Protein AF-A0A849EQ61-F1 (afdb_monomer_lite)

Structure (mmCIF, N/CA/C/O backbone):
data_AF-A0A849EQ61-F1
#
_entry.id   AF-A0A849EQ61-F1
#
loop_
_atom_site.group_PDB
_atom_site.id
_atom_site.type_symbol
_atom_site.label_atom_id
_atom_site.label_alt_id
_atom_site.label_comp_id
_atom_site.label_asym_id
_atom_site.label_entity_id
_atom_site.label_seq_id
_atom_site.pdbx_PDB_ins_code
_atom_site.Cartn_x
_atom_site.Cartn_y
_atom_site.Cartn_z
_atom_site.occupancy
_atom_site.B_iso_or_equiv
_atom_site.auth_seq_id
_atom_site.auth_comp_id
_atom_site.auth_asym_id
_atom_site.auth_atom_id
_atom_site.pdbx_PDB_model_num
ATOM 1 N N . VAL A 1 1 ? 27.543 2.082 -27.729 1.00 96.38 1 VAL A N 1
ATOM 2 C CA . VAL A 1 1 ? 26.918 3.422 -27.877 1.00 96.38 1 VAL A CA 1
ATOM 3 C C . VAL A 1 1 ? 27.023 3.855 -29.332 1.00 96.38 1 VAL A C 1
ATOM 5 O O . VAL A 1 1 ? 27.847 3.282 -30.032 1.00 96.38 1 VAL A O 1
ATOM 8 N N . ILE A 1 2 ? 26.211 4.814 -29.781 1.00 97.25 2 ILE A N 1
ATOM 9 C CA . ILE A 1 2 ? 26.350 5.475 -31.088 1.00 97.25 2 ILE A CA 1
ATOM 10 C C . ILE A 1 2 ? 27.112 6.784 -30.863 1.00 97.25 2 ILE A C 1
ATOM 12 O O . ILE A 1 2 ? 26.706 7.584 -30.017 1.00 97.25 2 ILE A O 1
ATOM 16 N N . VAL A 1 3 ? 28.214 6.973 -31.590 1.00 97.44 3 VAL A N 1
ATOM 17 C CA . VAL A 1 3 ? 29.036 8.190 -31.560 1.00 97.44 3 VAL A CA 1
ATOM 18 C C . VAL A 1 3 ? 28.803 8.960 -32.854 1.00 97.44 3 VAL A C 1
ATOM 20 O O . VAL A 1 3 ? 28.867 8.380 -33.935 1.00 97.44 3 VAL A O 1
ATOM 23 N N . ASN A 1 4 ? 28.520 10.250 -32.726 1.00 97.81 4 ASN A N 1
ATOM 24 C CA . ASN A 1 4 ? 28.497 11.215 -33.815 1.00 97.81 4 ASN A CA 1
ATOM 25 C C . ASN A 1 4 ? 29.634 12.231 -33.615 1.00 97.81 4 ASN A C 1
ATOM 27 O O . ASN A 1 4 ? 30.259 12.258 -32.556 1.00 97.81 4 ASN A O 1
ATOM 31 N N . PHE A 1 5 ? 29.887 13.073 -34.608 1.00 98.31 5 PHE A N 1
ATOM 32 C CA . PHE A 1 5 ? 30.990 14.029 -34.607 1.00 98.31 5 PHE A CA 1
ATOM 33 C C . PHE A 1 5 ? 30.461 15.431 -34.902 1.00 98.31 5 PHE A C 1
ATOM 35 O O . PHE A 1 5 ? 29.726 15.627 -35.874 1.00 98.31 5 PHE A O 1
ATOM 42 N N . LEU A 1 6 ? 30.780 16.399 -34.037 1.00 97.38 6 LEU A N 1
ATOM 43 C CA . LEU A 1 6 ? 30.314 17.779 -34.198 1.00 97.38 6 LEU A CA 1
ATOM 44 C C . LEU A 1 6 ? 30.894 18.367 -35.484 1.00 97.38 6 LEU A C 1
ATOM 46 O O . L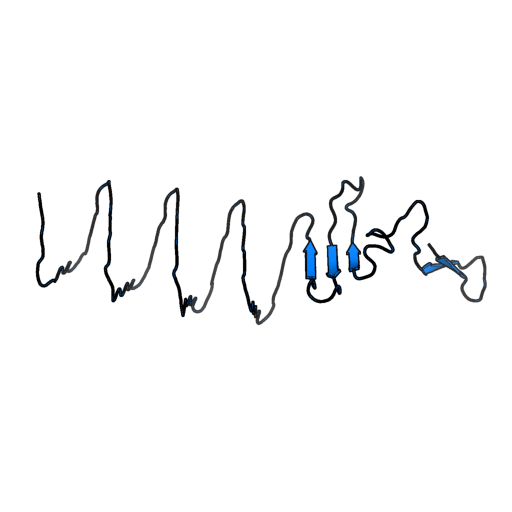EU A 1 6 ? 32.102 18.326 -35.682 1.00 97.38 6 LEU A O 1
ATOM 50 N N . ASP A 1 7 ? 30.035 18.888 -36.360 1.00 96.62 7 ASP A N 1
ATOM 51 C CA . ASP A 1 7 ? 30.418 19.410 -37.682 1.00 96.62 7 ASP A CA 1
ATOM 52 C C . ASP A 1 7 ? 31.162 18.388 -38.573 1.00 96.62 7 ASP A C 1
ATOM 54 O O . ASP A 1 7 ? 31.826 18.757 -39.538 1.00 96.62 7 ASP A O 1
ATOM 58 N N . GLY A 1 8 ? 31.056 17.090 -38.259 1.00 96.25 8 GLY A N 1
ATOM 59 C CA . GLY A 1 8 ? 31.814 16.028 -38.923 1.00 96.25 8 GLY A CA 1
ATOM 60 C C . GLY A 1 8 ? 33.287 15.936 -38.505 1.00 96.25 8 GLY A C 1
ATOM 61 O O . GLY A 1 8 ? 34.025 15.162 -39.109 1.00 96.25 8 GLY A O 1
ATOM 62 N N . ASP A 1 9 ? 33.713 16.689 -37.487 1.00 97.62 9 ASP A N 1
ATOM 63 C CA . ASP A 1 9 ? 35.090 16.705 -36.996 1.00 97.62 9 ASP A CA 1
ATOM 64 C C . ASP A 1 9 ? 35.392 15.455 -36.138 1.00 97.62 9 ASP A C 1
ATOM 66 O O . ASP A 1 9 ? 34.849 15.332 -35.030 1.00 97.62 9 ASP A O 1
ATOM 70 N N . PRO A 1 10 ? 36.250 14.521 -36.607 1.00 97.25 10 PRO A N 1
ATOM 71 C CA . PRO A 1 10 ? 36.569 13.285 -35.892 1.00 97.25 10 PRO A CA 1
ATOM 72 C C . PRO A 1 10 ? 37.216 13.522 -34.519 1.00 97.25 10 PRO A C 1
ATOM 74 O O . PRO A 1 10 ? 37.132 12.649 -33.652 1.00 97.25 10 PRO A O 1
ATOM 77 N N . ASP A 1 11 ? 37.794 14.703 -34.287 1.00 97.88 11 ASP A N 1
ATOM 78 C CA . ASP A 1 11 ? 38.401 15.078 -33.009 1.00 97.88 11 ASP A CA 1
ATOM 79 C C . ASP A 1 11 ? 37.372 15.633 -32.005 1.00 97.88 11 ASP A C 1
ATOM 81 O O . ASP A 1 11 ? 37.697 15.909 -30.847 1.00 97.88 11 ASP A O 1
ATOM 85 N N . ARG A 1 12 ? 36.099 15.761 -32.410 1.00 97.88 12 ARG A N 1
ATOM 86 C CA . ARG A 1 12 ? 34.993 16.275 -31.582 1.00 97.88 12 ARG A CA 1
ATOM 87 C C . ARG A 1 12 ? 33.845 15.258 -31.455 1.00 97.88 12 ARG A C 1
ATOM 89 O O . ARG A 1 12 ? 32.729 15.525 -31.918 1.00 97.88 12 ARG A O 1
ATOM 96 N N . PRO A 1 13 ? 34.073 14.090 -30.820 1.00 98.00 13 PRO A N 1
ATOM 97 C CA . PRO A 1 13 ? 33.048 13.061 -30.666 1.00 98.00 13 PRO A CA 1
ATOM 98 C C . PRO A 1 13 ? 31.958 13.449 -29.652 1.00 98.00 13 PRO A C 1
ATOM 100 O O . PRO A 1 13 ? 32.225 14.062 -28.619 1.00 98.00 13 PRO A O 1
ATOM 103 N N . ILE A 1 14 ? 30.725 13.001 -29.903 1.00 97.88 14 ILE A N 1
ATOM 104 C CA . ILE A 1 14 ? 29.572 13.099 -28.998 1.00 97.88 14 ILE A CA 1
ATOM 105 C C . ILE A 1 14 ? 28.741 11.809 -29.037 1.00 97.88 14 ILE A C 1
ATOM 107 O O . ILE A 1 14 ? 28.457 11.261 -30.099 1.00 97.88 14 ILE A O 1
ATOM 111 N N . VAL A 1 15 ? 28.320 11.305 -27.875 1.00 98.06 15 VAL A N 1
ATOM 112 C CA . VAL A 1 15 ? 27.422 10.140 -27.801 1.00 98.06 15 VAL A CA 1
ATOM 113 C C . VAL A 1 15 ? 25.978 10.590 -28.010 1.00 98.06 15 VAL A C 1
ATOM 115 O O . VAL A 1 15 ? 25.468 11.394 -27.236 1.00 98.06 15 VAL A O 1
ATOM 118 N N . THR A 1 16 ? 25.305 10.033 -29.016 1.00 97.75 16 THR A N 1
ATOM 119 C CA . THR A 1 16 ? 23.928 10.412 -29.393 1.00 97.75 16 THR A CA 1
ATOM 120 C C . THR A 1 16 ? 22.914 9.284 -29.237 1.00 97.75 16 THR A C 1
ATOM 122 O 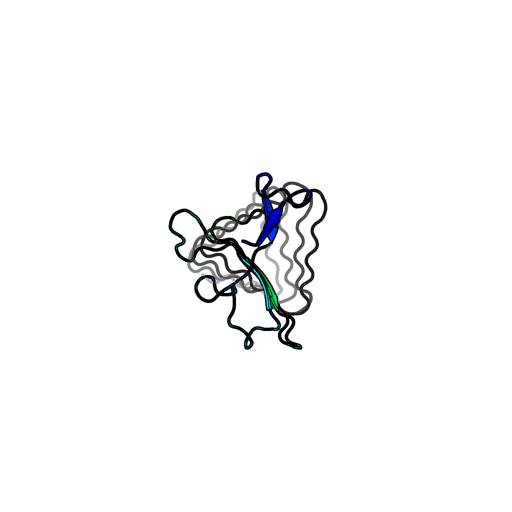O . THR A 1 16 ? 21.716 9.516 -29.363 1.00 97.75 16 THR A O 1
ATOM 125 N N . GLY A 1 17 ? 23.360 8.058 -28.943 1.00 97.19 17 GLY A N 1
ATOM 126 C CA . GLY A 1 17 ? 22.445 6.929 -28.823 1.00 97.19 17 GLY A CA 1
ATOM 127 C C . GLY A 1 17 ? 23.010 5.702 -28.119 1.00 97.19 17 GLY A C 1
ATOM 128 O O . GLY A 1 17 ? 24.218 5.543 -27.904 1.00 97.19 17 GLY A O 1
ATOM 129 N N . ARG A 1 18 ? 22.098 4.795 -27.772 1.00 96.88 18 ARG A N 1
ATOM 130 C CA . ARG A 1 18 ? 22.386 3.462 -27.236 1.00 96.88 18 ARG A CA 1
ATOM 131 C C . ARG A 1 18 ? 21.642 2.431 -28.073 1.00 96.88 18 ARG A C 1
ATOM 133 O O . ARG A 1 18 ? 20.550 2.705 -28.554 1.00 96.88 18 ARG A O 1
ATOM 140 N N . VAL A 1 19 ? 22.253 1.265 -28.237 1.00 96.25 19 VAL A N 1
ATOM 141 C CA . VAL A 1 19 ? 21.679 0.139 -28.976 1.00 96.25 19 VAL A CA 1
ATOM 142 C C . VAL A 1 19 ? 21.931 -1.146 -28.205 1.00 96.25 19 VAL A C 1
ATOM 144 O O . VAL A 1 19 ? 23.004 -1.321 -27.615 1.00 96.25 19 VAL A O 1
ATOM 147 N N . TYR A 1 20 ? 20.940 -2.028 -28.224 1.00 96.81 20 TYR A N 1
ATOM 148 C CA . TYR A 1 20 ? 21.116 -3.426 -27.853 1.00 96.81 20 TYR A CA 1
ATOM 149 C C . TYR A 1 20 ? 21.838 -4.172 -28.984 1.00 96.81 20 TYR A C 1
ATOM 151 O O . TYR A 1 20 ? 21.788 -3.762 -30.144 1.00 96.81 20 TYR A O 1
ATOM 159 N N . HIS A 1 21 ? 22.561 -5.233 -28.639 1.00 94.62 21 HIS A N 1
ATOM 160 C CA . HIS A 1 21 ? 23.276 -6.107 -29.575 1.00 94.62 21 HIS A CA 1
ATOM 161 C C . HIS A 1 21 ? 23.469 -7.497 -28.943 1.00 94.62 21 HIS A C 1
ATOM 163 O O . HIS A 1 21 ? 23.023 -7.727 -27.826 1.00 94.62 21 HIS A O 1
ATOM 169 N N . GLY A 1 22 ? 24.152 -8.427 -29.618 1.00 92.44 22 GLY A N 1
ATOM 170 C CA . GLY A 1 22 ? 24.235 -9.834 -29.187 1.00 92.44 22 GLY A CA 1
ATOM 171 C C . GLY A 1 22 ? 24.73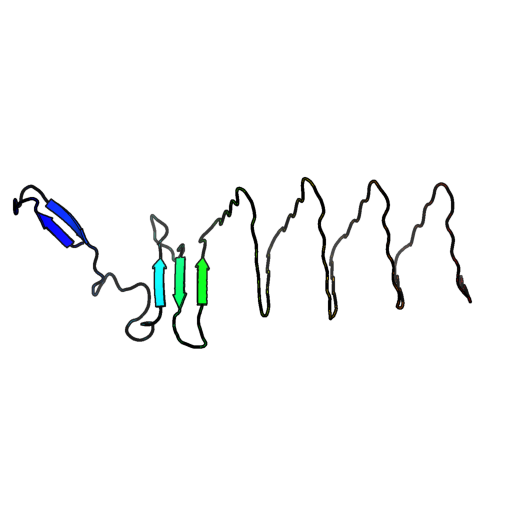4 -10.093 -27.755 1.00 92.44 22 GLY A C 1
ATOM 172 O O . GLY A 1 22 ? 24.339 -11.089 -27.163 1.00 92.44 22 GLY A O 1
ATOM 173 N N . SER A 1 23 ? 25.561 -9.212 -27.178 1.00 94.19 23 SER A N 1
ATOM 174 C CA . SER A 1 23 ? 26.022 -9.331 -25.782 1.00 94.19 23 SER A CA 1
ATOM 175 C C . SER A 1 23 ? 25.252 -8.437 -24.805 1.00 94.19 23 SER A C 1
ATOM 177 O O . SER A 1 23 ? 25.116 -8.792 -23.639 1.00 94.19 23 SER A O 1
ATOM 179 N N . ASN A 1 24 ? 24.717 -7.303 -25.271 1.00 92.50 24 ASN A N 1
ATOM 180 C CA . ASN A 1 24 ? 23.820 -6.446 -24.493 1.00 92.50 24 ASN A CA 1
ATOM 181 C C . ASN A 1 24 ? 22.404 -6.622 -25.030 1.00 92.50 24 ASN A C 1
ATOM 183 O O . ASN A 1 24 ? 21.971 -5.858 -25.896 1.00 92.50 24 ASN A O 1
ATOM 187 N N . LEU A 1 25 ? 21.723 -7.651 -24.542 1.00 94.44 25 LEU A N 1
ATOM 188 C CA . LEU A 1 25 ? 20.368 -7.997 -24.953 1.00 94.44 25 LEU A CA 1
ATOM 189 C C . LEU A 1 25 ? 19.346 -6.949 -24.479 1.00 94.44 25 LEU A C 1
ATOM 191 O O . LEU A 1 25 ? 19.601 -6.250 -23.490 1.00 94.44 25 LEU A O 1
ATOM 195 N N . PRO A 1 26 ? 18.196 -6.824 -25.167 1.00 95.88 26 PRO A N 1
ATOM 196 C CA . PRO A 1 26 ? 17.069 -6.058 -24.645 1.00 95.88 26 PRO A CA 1
ATOM 197 C C . PRO A 1 26 ? 16.616 -6.594 -23.270 1.00 95.88 26 PRO A C 1
ATOM 199 O O . PRO A 1 26 ? 16.894 -7.745 -22.939 1.00 95.88 26 PRO A O 1
ATOM 202 N N . PRO A 1 27 ? 15.904 -5.794 -22.451 1.00 94.56 27 PRO A N 1
ATOM 203 C CA . PRO A 1 27 ? 15.521 -6.188 -21.090 1.00 94.56 27 PRO A CA 1
ATOM 204 C C . PRO A 1 27 ? 14.519 -7.349 -21.022 1.00 94.56 27 PRO A C 1
ATOM 206 O O . PRO A 1 27 ? 14.367 -7.947 -19.958 1.00 94.56 27 PRO A O 1
ATOM 209 N N . TYR A 1 28 ? 13.831 -7.617 -22.133 1.00 96.19 28 TYR A N 1
ATOM 210 C CA . TYR A 1 28 ? 12.857 -8.686 -22.318 1.00 96.19 28 TYR A CA 1
ATOM 211 C C . TYR A 1 28 ? 13.090 -9.375 -23.662 1.00 96.19 28 TYR A C 1
ATOM 213 O O . TYR A 1 28 ? 13.564 -8.745 -24.613 1.00 96.19 28 TYR A O 1
ATOM 221 N N . ASP A 1 29 ? 12.734 -10.655 -23.739 1.00 96.44 29 ASP A N 1
ATOM 222 C CA . ASP A 1 29 ? 12.954 -11.479 -24.923 1.00 96.44 29 ASP A CA 1
ATOM 223 C C . ASP A 1 29 ? 12.060 -11.045 -26.089 1.00 96.44 29 ASP A C 1
ATOM 225 O O . ASP A 1 29 ? 10.832 -11.032 -26.005 1.00 96.44 29 ASP A O 1
ATOM 229 N N . LEU A 1 30 ? 12.679 -10.724 -27.225 1.00 96.62 30 LEU A N 1
ATOM 230 C CA . LEU A 1 30 ? 11.979 -10.319 -28.442 1.00 96.62 30 LEU A CA 1
ATOM 231 C C . LEU A 1 30 ? 12.038 -11.419 -29.512 1.00 96.62 30 LEU A C 1
ATOM 233 O O . LEU A 1 30 ? 13.065 -12.086 -29.643 1.00 96.62 30 LEU A O 1
ATOM 237 N N . PRO A 1 31 ? 10.963 -11.602 -30.309 1.00 96.56 31 PRO A N 1
ATOM 238 C CA . PRO A 1 31 ? 9.739 -10.787 -30.368 1.00 96.56 31 PRO A CA 1
ATOM 239 C C . PRO A 1 31 ? 8.623 -11.214 -29.391 1.00 96.56 31 PRO A C 1
ATOM 241 O O . PRO A 1 31 ? 7.508 -10.710 -29.517 1.00 96.56 31 PRO A O 1
ATOM 244 N N . GLY A 1 32 ? 8.886 -12.150 -28.470 1.00 97.25 32 GLY A N 1
ATOM 245 C CA . GLY A 1 32 ? 7.876 -12.697 -27.553 1.00 97.25 32 GLY A CA 1
ATOM 246 C C . GLY A 1 32 ? 7.199 -11.629 -26.693 1.00 97.25 32 GLY A C 1
ATOM 247 O O . GLY A 1 32 ? 5.977 -11.581 -26.630 1.00 97.25 32 GLY A O 1
ATOM 248 N N . GLU A 1 33 ? 7.991 -10.712 -26.142 1.00 97.88 33 GLU A N 1
ATOM 249 C CA . GLU A 1 33 ? 7.559 -9.661 -25.214 1.00 97.88 33 GLU A CA 1
ATOM 250 C C . GLU A 1 33 ? 7.440 -8.285 -25.881 1.00 97.88 33 GLU A C 1
ATOM 252 O O . GLU A 1 33 ? 7.726 -7.242 -25.296 1.00 97.88 33 GLU A O 1
ATOM 257 N N . LYS A 1 34 ? 7.042 -8.270 -27.156 1.00 97.94 34 LYS A N 1
ATOM 258 C CA . LYS A 1 34 ? 6.974 -7.051 -27.982 1.00 97.94 34 LYS A CA 1
ATOM 259 C C . LYS A 1 34 ? 5.967 -5.998 -27.499 1.00 97.94 34 LYS A C 1
ATOM 261 O O . LYS A 1 34 ? 6.017 -4.875 -27.988 1.00 97.94 34 LYS A O 1
ATOM 266 N N . THR A 1 35 ? 5.036 -6.365 -26.621 1.00 98.44 35 THR A N 1
ATOM 267 C CA . THR A 1 35 ? 4.030 -5.466 -26.032 1.00 98.44 35 THR A CA 1
ATOM 268 C C . THR A 1 35 ? 4.498 -4.838 -24.718 1.00 98.44 35 THR A C 1
ATOM 270 O O . THR A 1 35 ? 3.804 -3.982 -24.180 1.00 98.44 35 THR A O 1
ATOM 273 N N . LYS A 1 36 ? 5.689 -5.204 -24.219 1.00 98.50 36 LYS A N 1
ATOM 274 C CA . LYS A 1 36 ? 6.285 -4.603 -23.024 1.00 98.50 36 LYS A CA 1
ATOM 275 C C . LYS A 1 36 ? 7.143 -3.391 -23.375 1.00 98.50 36 LYS A C 1
ATOM 277 O O . LYS A 1 36 ? 8.076 -3.478 -24.175 1.00 98.50 36 LYS A O 1
ATOM 282 N N . SER A 1 37 ? 6.908 -2.291 -22.670 1.00 98.31 37 SER A N 1
ATOM 283 C CA . SER A 1 37 ? 7.763 -1.100 -22.663 1.00 98.31 37 SER A CA 1
ATOM 284 C C . SER A 1 37 ? 8.358 -0.908 -21.268 1.00 98.31 37 SER A C 1
ATOM 286 O O . SER A 1 37 ? 7.631 -0.974 -20.282 1.00 98.31 37 SER A O 1
ATOM 288 N N . THR A 1 38 ? 9.672 -0.687 -21.137 1.00 97.94 38 THR A N 1
ATOM 289 C CA . THR A 1 38 ? 10.319 -0.608 -19.812 1.00 97.94 38 THR A CA 1
ATOM 290 C C . THR A 1 38 ? 11.471 0.391 -19.740 1.00 97.94 38 THR A C 1
ATOM 292 O O . THR A 1 38 ? 12.218 0.585 -20.702 1.00 97.94 38 THR A O 1
ATOM 295 N N . ILE A 1 39 ? 11.656 0.967 -18.552 1.00 97.69 39 ILE A N 1
ATOM 296 C CA . ILE A 1 39 ? 12.916 1.552 -18.096 1.00 97.69 39 ILE A CA 1
ATOM 297 C C . ILE A 1 39 ? 13.396 0.703 -16.920 1.00 97.69 39 ILE A C 1
ATOM 299 O O . ILE A 1 39 ? 12.819 0.742 -15.833 1.00 97.69 39 ILE A O 1
ATOM 303 N N . LYS A 1 40 ? 14.477 -0.050 -17.138 1.00 95.94 40 LYS A N 1
ATOM 304 C CA . LYS A 1 40 ? 15.040 -0.988 -16.162 1.00 95.94 40 LYS A CA 1
ATOM 305 C C . LYS A 1 40 ? 16.493 -0.650 -15.851 1.00 95.94 40 LYS A C 1
ATOM 307 O O . LYS A 1 40 ? 17.313 -0.527 -16.762 1.00 95.94 40 LYS A O 1
ATOM 312 N N . SER A 1 41 ? 16.811 -0.491 -14.569 1.00 94.81 41 SER A N 1
ATOM 313 C CA . SER A 1 41 ? 18.179 -0.260 -14.098 1.00 94.81 41 SER A CA 1
ATOM 314 C C . SER A 1 41 ? 18.901 -1.572 -13.767 1.00 94.81 41 SER A C 1
ATOM 316 O O . SER A 1 41 ? 18.326 -2.656 -13.833 1.00 94.81 41 SER A O 1
ATOM 318 N N . ASN A 1 42 ? 20.177 -1.480 -13.397 1.00 92.12 42 ASN A N 1
ATOM 319 C CA . ASN A 1 42 ? 20.914 -2.569 -12.765 1.00 92.12 42 ASN A CA 1
ATOM 320 C C . ASN A 1 42 ? 21.776 -1.975 -11.648 1.00 92.12 42 ASN A C 1
ATOM 322 O O . ASN A 1 42 ? 22.473 -0.983 -11.874 1.00 92.12 42 ASN A O 1
ATOM 326 N N . SER A 1 43 ? 21.698 -2.537 -10.444 1.00 94.00 43 SER A N 1
ATOM 327 C CA . SER A 1 43 ? 22.480 -2.049 -9.305 1.00 94.00 43 SER A CA 1
ATOM 328 C C . SER A 1 43 ? 23.977 -2.242 -9.550 1.00 94.00 43 SER A C 1
ATOM 330 O O . SER A 1 43 ? 24.419 -3.280 -10.028 1.00 94.00 43 SER A O 1
ATOM 332 N N . THR A 1 44 ? 24.784 -1.250 -9.189 1.00 91.56 44 THR A N 1
ATOM 333 C CA . THR A 1 44 ? 26.250 -1.278 -9.333 1.00 91.56 44 THR A CA 1
ATOM 334 C C . THR A 1 44 ? 26.926 -1.548 -7.982 1.00 91.56 44 THR A C 1
ATOM 336 O O . THR A 1 44 ? 26.359 -1.218 -6.947 1.00 91.56 44 THR A O 1
ATOM 339 N N . LYS A 1 45 ? 28.154 -2.073 -7.909 1.00 82.44 45 LYS A N 1
ATOM 340 C CA . LYS A 1 45 ? 29.109 -2.340 -9.004 1.00 82.44 45 LYS A CA 1
ATOM 341 C C . LYS A 1 45 ? 28.983 -3.729 -9.636 1.00 82.44 45 LYS A C 1
ATOM 343 O O . LYS A 1 45 ? 29.276 -3.848 -10.817 1.00 82.44 45 LYS A O 1
ATOM 348 N N . ASP A 1 46 ? 28.467 -4.713 -8.903 1.00 75.00 46 ASP A N 1
ATOM 349 C CA . ASP A 1 46 ? 28.525 -6.123 -9.318 1.00 75.00 46 ASP A CA 1
ATOM 350 C C . ASP A 1 46 ? 27.210 -6.678 -9.901 1.00 75.00 46 ASP A C 1
ATOM 352 O O . ASP A 1 46 ? 27.113 -7.876 -10.140 1.00 75.00 46 ASP A O 1
ATOM 356 N N . GLY A 1 47 ? 26.195 -5.836 -10.163 1.00 66.38 47 GLY A N 1
ATOM 357 C CA . GLY A 1 47 ? 25.071 -6.191 -11.046 1.00 66.38 47 GLY A CA 1
ATOM 358 C C . GLY A 1 47 ? 24.335 -7.486 -10.691 1.00 66.38 47 GLY A C 1
ATOM 359 O O . GLY A 1 47 ? 24.131 -8.323 -11.560 1.00 66.38 47 GLY A O 1
ATOM 360 N N . GLY A 1 48 ? 23.959 -7.680 -9.425 1.00 62.47 48 GLY A N 1
ATOM 361 C CA . GLY A 1 48 ? 23.455 -8.957 -8.892 1.00 62.47 48 GLY A CA 1
ATOM 362 C C . GLY A 1 48 ? 21.944 -9.209 -9.014 1.00 62.47 48 GLY A C 1
ATOM 363 O O . GLY A 1 48 ? 21.353 -9.739 -8.083 1.00 62.47 48 GLY A O 1
ATOM 364 N N . GLY A 1 49 ? 21.285 -8.785 -10.098 1.00 68.44 49 GLY A N 1
ATOM 365 C CA . GLY A 1 49 ? 19.839 -9.023 -10.302 1.00 68.44 49 GLY A CA 1
ATOM 366 C C . GLY A 1 49 ? 18.894 -8.078 -9.540 1.00 68.44 49 GLY A C 1
ATOM 367 O O . GLY A 1 49 ? 17.671 -8.178 -9.664 1.00 68.44 49 GLY A O 1
ATOM 368 N N . ASN A 1 50 ? 19.453 -7.113 -8.810 1.00 81.94 50 ASN A N 1
ATOM 369 C CA . ASN A 1 50 ? 18.708 -6.045 -8.150 1.00 81.94 50 ASN A CA 1
ATOM 370 C C . ASN A 1 50 ? 18.517 -4.870 -9.117 1.00 81.94 50 ASN A C 1
ATOM 372 O O . ASN A 1 50 ? 19.469 -4.153 -9.434 1.00 81.94 50 ASN A O 1
ATOM 376 N N . ALA A 1 51 ? 17.286 -4.665 -9.578 1.00 92.50 51 ALA A N 1
ATOM 377 C CA . ALA A 1 51 ? 16.925 -3.629 -10.541 1.00 92.50 51 ALA A CA 1
ATOM 378 C C . ALA A 1 51 ? 15.740 -2.801 -10.039 1.00 92.50 51 ALA A C 1
ATOM 380 O O . ALA A 1 51 ? 14.786 -3.356 -9.491 1.00 92.50 51 ALA A O 1
ATOM 381 N N . ASN A 1 52 ? 15.796 -1.490 -10.275 1.00 96.75 52 ASN A N 1
ATOM 382 C CA . ASN A 1 52 ? 14.601 -0.656 -10.271 1.00 96.75 52 ASN A CA 1
ATOM 383 C C . ASN A 1 52 ? 13.962 -0.753 -11.653 1.00 96.75 52 ASN A C 1
ATOM 385 O O . ASN A 1 52 ? 14.676 -0.803 -12.661 1.00 96.75 52 ASN A O 1
ATOM 389 N N . GLU A 1 53 ? 12.640 -0.780 -11.710 1.00 97.69 53 GLU A N 1
ATOM 390 C CA . GLU A 1 53 ? 11.927 -0.937 -12.972 1.00 97.69 53 GLU A CA 1
ATOM 391 C C . GLU A 1 53 ? 10.613 -0.164 -12.976 1.00 97.69 53 GLU A C 1
ATOM 393 O O . GLU A 1 53 ? 9.878 -0.187 -11.992 1.00 97.69 53 GLU A O 1
ATOM 398 N N . ILE A 1 54 ? 10.330 0.488 -14.103 1.00 98.56 54 ILE A N 1
ATOM 399 C CA . ILE A 1 54 ? 8.993 0.945 -14.483 1.00 98.56 54 ILE A CA 1
ATOM 400 C C . ILE A 1 54 ? 8.671 0.274 -15.812 1.00 98.56 54 ILE A C 1
ATOM 402 O O . ILE A 1 54 ? 9.422 0.441 -16.777 1.00 98.56 54 ILE A O 1
ATOM 406 N N . ARG A 1 55 ? 7.579 -0.488 -15.860 1.00 98.44 55 ARG A N 1
ATOM 407 C CA . ARG A 1 55 ? 7.167 -1.263 -17.031 1.00 98.44 55 ARG A CA 1
ATOM 408 C C . ARG A 1 55 ? 5.679 -1.087 -17.313 1.00 98.44 55 ARG A C 1
ATOM 410 O O . ARG A 1 55 ? 4.870 -1.059 -16.392 1.00 98.44 55 ARG A O 1
ATOM 417 N N . PHE A 1 56 ? 5.361 -1.026 -18.597 1.00 98.69 56 PHE A N 1
ATOM 418 C CA . PHE A 1 56 ? 4.017 -1.062 -19.155 1.00 98.69 56 PHE A CA 1
ATOM 419 C C . PHE A 1 56 ? 3.880 -2.340 -19.987 1.00 98.69 56 PHE A C 1
ATOM 421 O O . PHE A 1 56 ? 4.756 -2.627 -20.806 1.00 98.69 56 PHE A O 1
ATOM 428 N N . GLU A 1 57 ? 2.827 -3.112 -19.754 1.00 98.56 57 GLU A N 1
ATOM 429 C CA . GLU A 1 57 ? 2.373 -4.204 -20.618 1.00 98.56 57 GLU A CA 1
ATOM 430 C C . GLU A 1 57 ? 1.115 -3.745 -21.354 1.00 98.56 57 GLU A C 1
ATOM 432 O O . GLU A 1 57 ? 0.126 -3.398 -20.712 1.00 98.56 57 GLU A O 1
ATOM 437 N N . ASP A 1 58 ? 1.169 -3.759 -22.686 1.00 98.56 58 ASP A N 1
ATOM 438 C CA . ASP A 1 58 ? 0.084 -3.325 -23.574 1.00 98.56 58 ASP A CA 1
ATOM 439 C C . ASP A 1 58 ? -0.606 -4.509 -24.283 1.00 98.56 58 ASP A C 1
ATOM 441 O O . ASP A 1 58 ? -1.334 -4.334 -25.269 1.00 98.56 58 ASP A O 1
ATOM 445 N N . LEU A 1 59 ? -0.367 -5.745 -23.830 1.00 98.25 59 LEU A N 1
ATOM 446 C CA . LEU A 1 59 ? -1.130 -6.898 -24.288 1.00 98.25 59 LEU A CA 1
ATOM 447 C C . LEU A 1 59 ? -2.584 -6.749 -23.838 1.00 98.25 59 LEU A C 1
ATOM 449 O O . LEU A 1 59 ? -2.887 -6.768 -22.648 1.00 98.25 59 LEU A O 1
ATOM 453 N N . LYS A 1 60 ? -3.479 -6.633 -24.819 1.00 98.12 60 LYS A N 1
ATOM 454 C CA . LYS A 1 60 ? -4.915 -6.479 -24.597 1.00 98.12 60 LYS A CA 1
ATOM 455 C C . LYS A 1 60 ? -5.457 -7.534 -23.625 1.00 98.12 60 LYS A C 1
ATOM 457 O O . LYS A 1 60 ? -5.198 -8.723 -23.812 1.00 98.12 60 LYS A O 1
ATOM 462 N N . ASP A 1 61 ? -6.264 -7.082 -22.667 1.00 97.50 61 ASP A N 1
ATOM 463 C CA . ASP A 1 61 ? -6.887 -7.894 -21.613 1.00 97.50 61 ASP A CA 1
ATOM 464 C C . ASP A 1 61 ? -5.863 -8.507 -20.626 1.00 97.50 61 ASP A C 1
ATOM 466 O O . ASP A 1 61 ? -6.163 -9.443 -19.882 1.00 97.50 61 ASP A O 1
ATOM 470 N N . SER A 1 62 ? -4.623 -8.015 -20.633 1.00 97.94 62 SER A N 1
ATOM 471 C CA . SER A 1 62 ? -3.515 -8.398 -19.746 1.00 97.94 62 SER A CA 1
ATOM 472 C C . SER A 1 62 ? -2.621 -7.193 -19.427 1.00 97.94 62 SER A C 1
ATOM 474 O O . SER A 1 62 ? -1.431 -7.354 -19.155 1.00 97.94 62 SER A O 1
ATOM 476 N N . GLU A 1 63 ? -3.191 -5.988 -19.488 1.00 98.56 63 GLU A N 1
ATOM 477 C CA . GLU A 1 63 ? -2.472 -4.740 -19.284 1.00 98.56 63 GLU A CA 1
ATOM 478 C C . GLU A 1 63 ? -1.944 -4.631 -17.848 1.00 98.56 63 GLU A C 1
ATOM 480 O O . GLU A 1 63 ? -2.636 -4.941 -16.875 1.00 98.56 63 GLU A O 1
ATOM 485 N N . GLU A 1 64 ? -0.713 -4.142 -17.704 1.00 98.50 64 GLU A N 1
ATOM 486 C CA . GLU A 1 64 ? -0.063 -3.993 -16.403 1.00 98.50 64 GLU A CA 1
ATOM 487 C C . GLU A 1 64 ? 0.786 -2.723 -16.365 1.00 98.50 64 GLU A C 1
ATOM 489 O O . GLU A 1 64 ? 1.590 -2.459 -17.259 1.00 98.50 64 GLU A O 1
ATOM 494 N N . PHE A 1 65 ? 0.658 -1.972 -15.272 1.00 98.44 65 PHE A N 1
ATOM 495 C CA . PHE A 1 65 ? 1.668 -1.011 -14.855 1.00 98.44 65 PHE A CA 1
ATOM 496 C C . PHE A 1 65 ? 2.448 -1.596 -13.681 1.00 98.44 65 PHE A C 1
ATOM 498 O O . PHE A 1 65 ? 1.881 -1.873 -12.625 1.00 98.44 65 PHE A O 1
ATOM 505 N N . TYR A 1 66 ? 3.749 -1.779 -13.868 1.00 98.38 66 TYR A N 1
ATOM 506 C CA . TYR A 1 66 ? 4.621 -2.406 -12.889 1.00 98.38 66 TYR A CA 1
ATOM 507 C C . TYR A 1 66 ? 5.717 -1.449 -12.442 1.00 98.38 66 TYR A C 1
ATOM 509 O O . TYR A 1 66 ? 6.492 -0.939 -13.254 1.00 98.38 66 TYR A O 1
ATOM 517 N N . THR A 1 67 ? 5.816 -1.264 -11.130 1.00 98.12 67 THR A N 1
ATOM 518 C CA . THR A 1 67 ? 6.904 -0.536 -10.480 1.00 98.12 67 THR A CA 1
ATOM 519 C C . THR A 1 67 ? 7.641 -1.457 -9.525 1.00 98.12 67 THR A C 1
ATOM 521 O O . THR A 1 67 ? 7.027 -2.099 -8.675 1.00 98.12 67 THR A O 1
ATOM 524 N N . ARG A 1 68 ? 8.969 -1.481 -9.623 1.00 97.50 68 ARG A N 1
ATOM 525 C CA . ARG A 1 68 ? 9.845 -2.181 -8.682 1.00 97.50 68 ARG A CA 1
ATOM 526 C C . ARG A 1 68 ? 10.869 -1.218 -8.114 1.00 97.50 68 ARG A C 1
ATOM 528 O O . ARG A 1 68 ? 11.659 -0.653 -8.870 1.00 97.50 68 ARG A O 1
ATOM 535 N N . ALA A 1 69 ? 10.924 -1.128 -6.790 1.00 97.19 69 ALA A N 1
ATOM 536 C CA . ALA A 1 69 ? 12.072 -0.593 -6.073 1.00 97.19 69 ALA A CA 1
ATOM 537 C C . ALA A 1 69 ? 12.957 -1.754 -5.599 1.00 97.19 69 ALA A C 1
ATOM 539 O O . ALA A 1 69 ? 12.484 -2.688 -4.960 1.00 97.19 69 ALA A O 1
ATOM 540 N N . ALA A 1 70 ? 14.251 -1.719 -5.918 1.00 95.25 70 ALA A N 1
ATOM 541 C CA . ALA A 1 70 ? 15.187 -2.775 -5.525 1.00 95.25 70 ALA A CA 1
ATOM 542 C C . ALA A 1 70 ? 15.527 -2.765 -4.026 1.00 95.25 70 ALA A C 1
ATOM 544 O O . ALA A 1 70 ? 16.102 -3.731 -3.528 1.00 95.25 70 ALA A O 1
ATOM 545 N N . LYS A 1 71 ? 15.241 -1.657 -3.334 1.00 95.19 71 LYS A N 1
ATOM 546 C CA . LYS A 1 71 ? 15.532 -1.480 -1.912 1.00 95.19 71 LYS A CA 1
ATOM 547 C C . LYS A 1 71 ? 14.444 -0.657 -1.223 1.00 95.19 71 LYS A C 1
ATOM 549 O O . LYS A 1 71 ? 13.545 -1.232 -0.631 1.00 95.19 71 LYS A O 1
ATOM 554 N N . ASP A 1 72 ? 14.510 0.666 -1.352 1.00 97.69 72 ASP A N 1
ATOM 555 C CA . ASP A 1 72 ? 13.595 1.597 -0.691 1.00 97.69 72 ASP A CA 1
ATOM 556 C C . ASP A 1 72 ? 12.723 2.294 -1.749 1.00 97.69 72 ASP A C 1
ATOM 558 O O . ASP A 1 72 ? 13.250 2.795 -2.747 1.00 97.69 72 ASP A O 1
ATOM 562 N N . GLN A 1 73 ? 11.407 2.353 -1.529 1.00 98.12 73 GLN A N 1
ATOM 563 C CA . GLN A 1 73 ? 10.486 3.222 -2.269 1.00 98.12 73 GLN A CA 1
ATOM 564 C C . GLN A 1 73 ? 10.016 4.338 -1.339 1.00 98.12 73 GLN A C 1
ATOM 566 O O . GLN A 1 73 ? 9.592 4.075 -0.215 1.00 98.12 73 GLN A O 1
ATOM 571 N N . LYS A 1 74 ? 10.098 5.587 -1.802 1.00 98.38 74 LYS A N 1
ATOM 572 C CA . LYS A 1 74 ? 9.612 6.751 -1.064 1.00 98.38 74 LYS A CA 1
ATOM 573 C C . LYS A 1 74 ? 8.687 7.562 -1.954 1.00 98.38 74 LYS A C 1
ATOM 575 O O . LYS A 1 74 ? 9.155 8.203 -2.893 1.00 98.38 74 LYS A O 1
ATOM 580 N N . ASP A 1 75 ? 7.420 7.598 -1.573 1.00 98.00 75 ASP A N 1
ATOM 581 C CA . ASP A 1 75 ? 6.406 8.415 -2.224 1.00 98.00 75 ASP A CA 1
ATOM 582 C C . ASP A 1 75 ? 6.143 9.658 -1.364 1.00 98.00 75 ASP A C 1
ATOM 584 O O . ASP A 1 75 ? 5.888 9.560 -0.163 1.00 98.00 75 ASP A O 1
ATOM 588 N N . VAL A 1 76 ? 6.271 10.844 -1.964 1.00 98.25 76 VAL A N 1
ATOM 589 C CA . VAL A 1 76 ? 6.020 12.135 -1.306 1.00 98.25 76 VAL A CA 1
ATOM 590 C C . VAL A 1 76 ? 4.963 12.877 -2.104 1.00 98.25 76 VAL A C 1
ATOM 592 O O . VAL A 1 76 ? 5.151 13.145 -3.290 1.00 98.25 76 VAL A O 1
ATOM 595 N N . ILE A 1 77 ? 3.850 13.197 -1.447 1.00 98.50 77 ILE A N 1
ATOM 596 C CA . ILE A 1 77 ? 2.734 13.928 -2.034 1.00 98.50 77 ILE A CA 1
ATOM 597 C C . ILE A 1 77 ? 2.570 15.229 -1.251 1.00 98.50 77 ILE A C 1
ATOM 599 O O . ILE A 1 77 ? 2.183 15.216 -0.090 1.00 98.50 77 ILE A O 1
ATOM 603 N N . GLU A 1 78 ? 2.858 16.353 -1.905 1.00 98.44 78 GLU A N 1
ATOM 604 C CA . GLU A 1 78 ? 2.848 17.693 -1.290 1.00 98.44 78 GLU A CA 1
ATOM 605 C C . GLU A 1 78 ? 1.437 18.268 -1.077 1.00 98.44 78 GLU A C 1
ATOM 607 O O . GLU A 1 78 ? 1.274 19.342 -0.502 1.00 98.44 78 GLU A O 1
ATOM 612 N N . ASN A 1 79 ? 0.404 17.593 -1.584 1.00 98.44 79 ASN A N 1
ATOM 613 C CA . ASN A 1 79 ? -0.979 18.041 -1.461 1.00 98.44 79 ASN A CA 1
ATOM 614 C C . ASN A 1 79 ? -1.928 16.849 -1.269 1.00 98.44 79 ASN A C 1
ATOM 616 O O . ASN A 1 79 ? -2.002 16.296 -0.178 1.00 98.44 79 ASN A O 1
ATOM 620 N N . ASN A 1 80 ? -2.615 16.410 -2.327 1.00 98.38 80 ASN A N 1
ATOM 621 C CA . ASN A 1 80 ? -3.625 15.356 -2.247 1.00 98.38 80 ASN A CA 1
ATOM 622 C C . ASN A 1 80 ? -3.181 14.105 -3.009 1.00 98.38 80 ASN A C 1
ATOM 624 O O . ASN A 1 80 ? -2.745 14.203 -4.157 1.00 98.38 80 ASN A O 1
ATOM 628 N N . MET A 1 81 ? -3.355 12.934 -2.395 1.00 98.31 81 MET A N 1
ATOM 629 C CA . MET A 1 81 ? -3.262 11.634 -3.061 1.00 98.31 81 MET A CA 1
ATOM 630 C C . MET A 1 81 ? -4.661 11.029 -3.161 1.00 98.31 81 MET A C 1
ATOM 632 O O . MET A 1 81 ? -5.401 10.991 -2.180 1.00 98.31 81 MET A O 1
ATOM 636 N N . THR A 1 82 ? -5.019 10.522 -4.336 1.00 98.38 82 THR A N 1
ATOM 637 C CA . THR A 1 82 ? -6.252 9.757 -4.547 1.00 98.38 82 THR A CA 1
ATOM 638 C C . THR A 1 82 ? -5.889 8.419 -5.166 1.00 98.38 82 THR A C 1
ATOM 640 O O . THR A 1 82 ? -5.122 8.373 -6.123 1.00 98.38 82 THR A O 1
ATOM 643 N N . THR A 1 83 ? -6.434 7.336 -4.612 1.00 98.19 83 THR A N 1
ATOM 644 C CA . THR A 1 83 ? -6.273 5.975 -5.138 1.00 98.19 83 THR A CA 1
ATOM 645 C C . THR A 1 83 ? -7.657 5.389 -5.390 1.00 98.19 83 THR A C 1
ATOM 647 O O . THR A 1 83 ? -8.452 5.282 -4.462 1.00 98.19 83 THR A O 1
ATOM 650 N N . GLU A 1 84 ? -7.945 5.016 -6.637 1.00 98.50 84 GLU A N 1
ATOM 651 C CA . GLU A 1 84 ? -9.183 4.339 -7.038 1.00 98.50 84 GLU A CA 1
ATOM 652 C C . GLU A 1 84 ? -8.827 2.954 -7.586 1.00 98.50 84 GLU A C 1
ATOM 654 O O . GLU A 1 84 ? -8.134 2.837 -8.597 1.00 98.50 84 GLU A O 1
ATOM 659 N N . VAL A 1 85 ? -9.306 1.899 -6.924 1.00 98.44 85 VAL A N 1
ATOM 660 C CA . VAL A 1 85 ? -9.140 0.510 -7.371 1.00 98.44 85 VAL A CA 1
ATOM 661 C C . VAL A 1 85 ? -10.519 -0.057 -7.674 1.00 98.44 85 VAL A C 1
ATOM 663 O O . VAL A 1 85 ? -11.350 -0.190 -6.784 1.00 98.44 85 VAL A O 1
ATOM 666 N N . ARG A 1 86 ? -10.775 -0.383 -8.944 1.00 98.25 86 ARG A N 1
ATOM 667 C CA . ARG A 1 86 ? -12.112 -0.795 -9.421 1.00 98.25 86 ARG A CA 1
ATOM 668 C C . ARG A 1 86 ? -12.444 -2.268 -9.212 1.00 98.25 86 ARG A C 1
ATOM 670 O O . ARG A 1 86 ? -13.569 -2.677 -9.475 1.00 98.25 86 ARG A O 1
ATOM 677 N N . ASN A 1 87 ? -11.458 -3.058 -8.810 1.00 98.12 87 ASN A N 1
ATOM 678 C CA . ASN A 1 87 ? -11.632 -4.476 -8.536 1.00 98.12 87 ASN A CA 1
ATOM 679 C C . ASN A 1 87 ? -11.069 -4.791 -7.147 1.00 98.12 87 ASN A C 1
ATOM 681 O O . ASN A 1 87 ? -11.677 -4.416 -6.153 1.00 98.12 87 ASN A O 1
ATOM 685 N N . ASN A 1 88 ? -9.886 -5.401 -7.063 1.00 98.25 88 ASN A N 1
ATOM 686 C CA . ASN A 1 88 ? -9.309 -5.847 -5.798 1.00 98.25 88 ASN A CA 1
ATOM 687 C C . ASN A 1 88 ? -7.997 -5.125 -5.495 1.00 98.25 88 ASN A C 1
ATOM 689 O O . ASN A 1 88 ? -7.190 -4.899 -6.396 1.00 98.25 88 ASN A O 1
ATOM 693 N N . GLN A 1 89 ? -7.764 -4.835 -4.215 1.00 98.50 89 GLN A N 1
ATOM 694 C CA . GLN A 1 89 ? -6.478 -4.383 -3.695 1.00 98.50 89 GLN A CA 1
ATOM 695 C C . GLN A 1 89 ? -5.932 -5.434 -2.727 1.00 98.50 89 GLN A C 1
ATOM 697 O O . GLN A 1 89 ? -6.642 -5.886 -1.832 1.00 98.50 89 GLN A O 1
ATOM 702 N N . VAL A 1 90 ? -4.660 -5.791 -2.892 1.00 98.44 90 VAL A N 1
ATOM 703 C CA . VAL A 1 90 ? -3.914 -6.620 -1.940 1.00 98.44 90 VAL A CA 1
ATOM 704 C C . VAL A 1 90 ? -2.736 -5.799 -1.433 1.00 98.44 90 VAL A C 1
ATOM 706 O O . VAL A 1 90 ? -2.007 -5.209 -2.227 1.00 98.44 90 VAL A O 1
ATOM 709 N N . ILE A 1 91 ? -2.574 -5.744 -0.112 1.00 98.19 91 ILE A N 1
ATOM 710 C CA . ILE A 1 91 ? -1.433 -5.117 0.557 1.00 98.19 91 ILE A CA 1
ATOM 711 C C . ILE A 1 91 ? -0.804 -6.187 1.442 1.00 98.19 91 ILE A C 1
ATOM 713 O O . ILE A 1 91 ? -1.451 -6.657 2.377 1.00 98.19 91 ILE A O 1
ATOM 717 N N . ASP A 1 92 ? 0.438 -6.551 1.139 1.00 98.31 92 ASP A N 1
ATOM 718 C CA . ASP A 1 92 ? 1.222 -7.517 1.905 1.00 98.31 92 ASP A CA 1
ATOM 719 C C . ASP A 1 92 ? 2.466 -6.824 2.475 1.00 98.31 92 ASP A C 1
ATOM 721 O O . ASP A 1 92 ? 3.225 -6.192 1.738 1.00 98.31 92 ASP A O 1
ATOM 725 N N . VAL A 1 93 ? 2.627 -6.872 3.798 1.00 98.50 93 VAL A N 1
ATOM 726 C CA . VAL A 1 93 ? 3.724 -6.227 4.534 1.00 98.50 93 VAL A CA 1
ATOM 727 C C . VAL A 1 93 ? 4.334 -7.273 5.456 1.00 98.50 93 VAL A C 1
ATOM 729 O O . VAL A 1 93 ? 3.702 -7.695 6.419 1.00 98.50 93 VAL A O 1
ATOM 732 N N . GLU A 1 94 ? 5.567 -7.683 5.162 1.00 98.44 94 GLU A N 1
ATOM 733 C CA . GLU A 1 94 ? 6.228 -8.792 5.870 1.00 98.44 94 GLU A CA 1
ATOM 734 C C . GLU A 1 94 ? 6.719 -8.429 7.278 1.00 98.44 94 GLU A C 1
ATOM 736 O O . GLU A 1 94 ? 6.954 -9.313 8.102 1.00 98.44 94 GLU A O 1
ATOM 741 N N . ASN A 1 95 ? 6.896 -7.136 7.549 1.00 98.38 95 ASN A N 1
ATOM 742 C CA . ASN A 1 95 ? 7.342 -6.623 8.839 1.00 98.38 95 ASN A CA 1
ATOM 743 C C . ASN A 1 95 ? 6.329 -5.587 9.363 1.00 98.38 95 ASN A C 1
ATOM 745 O O . ASN A 1 95 ? 5.126 -5.836 9.368 1.00 98.38 95 ASN A O 1
ATOM 749 N N . ASP A 1 96 ? 6.787 -4.416 9.795 1.00 98.38 96 ASP A N 1
ATOM 750 C CA . ASP A 1 96 ? 5.935 -3.432 10.456 1.00 98.38 96 ASP A CA 1
ATOM 751 C C . ASP A 1 96 ? 5.205 -2.510 9.470 1.00 98.38 96 ASP A C 1
ATOM 753 O O . ASP A 1 96 ? 5.783 -2.006 8.503 1.00 98.38 96 ASP A O 1
ATOM 757 N N . ARG A 1 97 ? 3.936 -2.213 9.776 1.00 98.50 97 ARG A N 1
ATOM 758 C CA . ARG A 1 97 ? 3.157 -1.141 9.146 1.00 98.50 97 ARG A CA 1
ATOM 759 C C . ARG A 1 97 ? 2.779 -0.104 10.196 1.00 98.50 97 ARG A C 1
ATOM 761 O O . ARG A 1 97 ? 2.076 -0.419 11.151 1.00 98.50 97 ARG A O 1
ATOM 768 N N . THR A 1 98 ? 3.157 1.146 9.948 1.00 98.25 98 THR A N 1
ATOM 769 C CA . THR A 1 98 ? 2.762 2.298 10.768 1.00 98.25 98 THR A CA 1
ATOM 770 C C . THR A 1 98 ? 1.905 3.247 9.942 1.00 98.25 98 THR A C 1
ATOM 772 O O . THR A 1 98 ? 2.244 3.557 8.801 1.00 98.25 98 THR A O 1
ATOM 775 N N . VAL A 1 99 ? 0.802 3.722 10.520 1.00 98.06 99 VAL A N 1
ATOM 776 C CA . VAL A 1 99 ? -0.074 4.741 9.930 1.00 98.06 99 VAL A CA 1
ATOM 777 C C . VAL A 1 99 ? -0.240 5.864 10.945 1.00 98.06 99 VAL A C 1
ATOM 779 O O . VAL A 1 99 ? -0.582 5.605 12.096 1.00 98.06 99 VAL A O 1
ATOM 782 N N . THR A 1 100 ? -0.008 7.103 10.512 1.00 98.12 100 THR A N 1
ATOM 783 C CA . THR A 1 100 ? -0.184 8.297 11.344 1.00 98.12 100 THR A CA 1
ATOM 784 C C . THR A 1 100 ? -1.021 9.318 10.588 1.00 98.12 100 THR A C 1
ATOM 786 O O . THR A 1 100 ? -0.585 9.844 9.566 1.00 98.12 100 THR A O 1
ATOM 789 N N . VAL A 1 101 ? -2.195 9.646 11.126 1.00 97.81 101 VAL A N 1
ATOM 790 C CA . VAL A 1 101 ? -3.002 10.799 10.706 1.00 97.81 101 VAL A CA 1
ATOM 791 C C . VAL A 1 101 ? -2.763 11.904 11.730 1.00 97.81 101 VAL A C 1
ATOM 793 O O . VAL A 1 101 ? -3.347 11.906 12.807 1.00 97.81 101 VAL A O 1
ATOM 796 N N . ALA A 1 102 ? -1.815 12.797 11.435 1.00 97.50 102 ALA A N 1
ATOM 797 C CA . ALA A 1 102 ? -1.336 13.7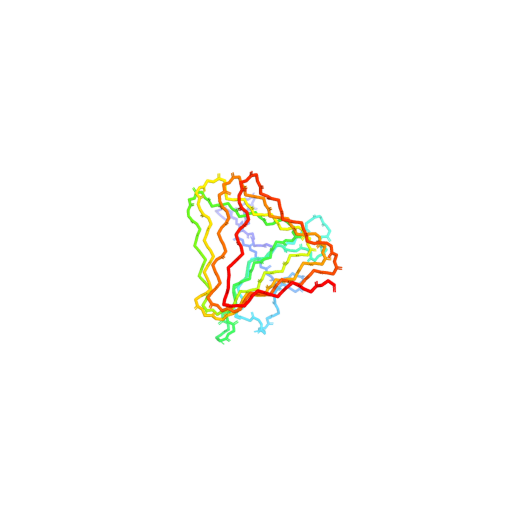86 12.406 1.00 97.50 102 ALA A CA 1
ATOM 798 C C . ALA A 1 102 ? -2.377 14.868 12.737 1.00 97.50 102 ALA A C 1
ATOM 800 O O . ALA A 1 102 ? -2.362 15.439 13.826 1.00 97.50 102 ALA A O 1
ATOM 801 N N . SER A 1 103 ? -3.264 15.169 11.790 1.00 95.88 103 SER A N 1
ATOM 802 C CA . SER A 1 103 ? -4.371 16.100 11.964 1.00 95.88 103 SER A CA 1
ATOM 803 C C . SER A 1 103 ? -5.566 15.658 11.125 1.00 95.88 103 SER A C 1
ATOM 805 O O . SER A 1 103 ? -5.414 15.032 10.076 1.00 95.88 103 SER A O 1
ATOM 807 N N . GLY A 1 104 ? -6.769 15.991 11.590 1.00 96.06 104 GLY A N 1
ATOM 808 C CA . GLY A 1 104 ? -8.009 15.618 10.916 1.00 96.06 104 GLY A CA 1
ATOM 809 C C . GLY A 1 104 ? -8.533 14.249 11.343 1.00 96.06 104 GLY A C 1
ATOM 810 O O . GLY A 1 104 ? -8.339 13.832 12.480 1.00 96.06 104 GLY A O 1
ATOM 811 N N . ASN A 1 105 ? -9.252 13.590 10.433 1.00 97.81 105 ASN A N 1
ATOM 812 C CA . ASN A 1 105 ? -10.049 12.401 10.726 1.00 97.81 105 ASN A CA 1
ATOM 813 C C . ASN A 1 105 ? -9.653 11.242 9.804 1.00 97.81 105 ASN A C 1
ATOM 815 O O . ASN A 1 105 ? -9.429 11.453 8.612 1.00 97.81 105 ASN A O 1
ATOM 819 N N . GLU A 1 106 ? -9.663 10.019 10.332 1.00 98.19 106 GLU A N 1
ATOM 820 C CA . GLU A 1 106 ? -9.680 8.790 9.536 1.00 98.19 106 GLU A CA 1
ATOM 821 C C . GLU A 1 106 ? -11.119 8.262 9.458 1.00 98.19 106 GLU A C 1
ATOM 823 O O . GLU A 1 106 ? -11.869 8.300 10.433 1.00 98.19 106 GLU A O 1
ATOM 828 N N . THR A 1 107 ? -11.542 7.793 8.287 1.00 98.12 107 THR A N 1
ATOM 829 C CA . THR A 1 107 ? -12.856 7.165 8.102 1.00 98.12 107 THR A CA 1
ATOM 830 C C . THR A 1 107 ? -12.692 5.919 7.253 1.00 98.12 107 THR A C 1
ATOM 832 O O . THR A 1 107 ? -12.128 5.976 6.163 1.00 98.12 107 THR A O 1
ATOM 835 N N . VAL A 1 108 ? -13.207 4.797 7.754 1.00 97.94 108 VAL A N 1
ATOM 836 C CA . VAL A 1 108 ? -13.197 3.504 7.066 1.00 97.94 108 VAL A CA 1
ATOM 837 C C . VAL A 1 108 ? -14.636 3.020 6.941 1.00 97.94 108 VAL A C 1
ATOM 839 O O . VAL A 1 108 ? -15.298 2.774 7.948 1.00 97.94 108 VAL A O 1
ATOM 842 N N . THR A 1 109 ? -15.106 2.860 5.704 1.00 98.19 109 THR A N 1
ATOM 843 C CA . THR A 1 109 ? -16.466 2.401 5.393 1.00 98.19 109 THR A CA 1
ATOM 844 C C . THR A 1 109 ? -16.401 1.135 4.549 1.00 98.19 109 THR A C 1
ATOM 846 O O . THR A 1 109 ? -15.745 1.111 3.512 1.00 98.19 109 THR A O 1
ATOM 849 N N . ILE A 1 110 ? -17.114 0.093 4.978 1.00 97.94 110 ILE A N 1
ATOM 850 C CA . ILE A 1 110 ? -17.373 -1.115 4.192 1.00 97.94 110 ILE A CA 1
ATOM 851 C C . ILE A 1 110 ? -18.869 -1.097 3.888 1.00 97.94 110 ILE A C 1
ATOM 853 O O . ILE A 1 110 ? -19.676 -1.421 4.755 1.00 97.94 110 ILE A O 1
ATOM 857 N N . GLU A 1 111 ? -19.244 -0.650 2.686 1.00 97.69 111 GLU A N 1
ATOM 858 C CA . GLU A 1 111 ? -20.660 -0.493 2.318 1.00 97.69 111 GLU A CA 1
ATOM 859 C C . GLU A 1 111 ? -21.384 -1.838 2.231 1.00 97.69 111 GLU A C 1
ATOM 861 O O . GLU A 1 111 ? -22.539 -1.955 2.630 1.00 97.69 111 GLU A O 1
ATOM 866 N N . ASN A 1 112 ? -20.690 -2.856 1.721 1.00 95.75 112 ASN A N 1
ATOM 867 C CA . ASN A 1 112 ? -21.201 -4.209 1.567 1.00 95.75 112 ASN A CA 1
ATOM 868 C C . ASN A 1 112 ? -20.110 -5.213 1.945 1.00 95.75 112 ASN A C 1
ATOM 870 O O . ASN A 1 112 ? -18.950 -5.042 1.571 1.00 95.75 112 ASN A O 1
ATOM 874 N N . GLY A 1 113 ? -20.490 -6.287 2.636 1.00 95.81 113 GLY A N 1
ATOM 875 C CA . GLY A 1 113 ? -19.592 -7.395 2.960 1.00 95.81 113 GLY A CA 1
ATOM 876 C C . GLY A 1 113 ? -19.193 -7.458 4.432 1.00 95.81 113 GLY A C 1
ATOM 877 O O . GLY A 1 113 ? -19.979 -7.129 5.318 1.00 95.81 113 GLY A O 1
ATOM 878 N N . GLN A 1 114 ? -17.985 -7.957 4.681 1.00 97.50 114 GLN A N 1
ATOM 879 C CA . GLN A 1 114 ? -17.489 -8.343 6.000 1.00 97.50 114 GLN A CA 1
ATOM 880 C C . GLN A 1 114 ? -16.096 -7.754 6.233 1.00 97.50 114 GLN A C 1
ATOM 882 O O . GLN A 1 114 ? -15.311 -7.605 5.298 1.00 97.50 114 GLN A O 1
ATOM 887 N N . ARG A 1 115 ? -15.787 -7.442 7.495 1.00 98.12 115 ARG A N 1
ATOM 888 C CA . ARG A 1 115 ? -14.438 -7.096 7.945 1.00 98.12 115 ARG A CA 1
ATOM 889 C C . ARG A 1 115 ? -13.962 -8.157 8.929 1.00 98.12 115 ARG A C 1
ATOM 891 O O . ARG A 1 115 ? -14.510 -8.258 10.022 1.00 98.12 115 ARG A O 1
ATOM 898 N N . ASP A 1 116 ? -12.922 -8.887 8.550 1.00 98.06 116 ASP A N 1
ATOM 899 C CA . ASP A 1 116 ? -12.235 -9.844 9.416 1.00 98.06 116 ASP A CA 1
ATOM 900 C C . ASP A 1 116 ? -10.932 -9.252 9.953 1.00 98.06 116 ASP A C 1
ATOM 902 O O . ASP A 1 116 ? -10.188 -8.590 9.228 1.00 98.06 116 ASP A O 1
ATOM 906 N N . ILE A 1 117 ? -10.648 -9.501 11.232 1.00 97.88 117 ILE A N 1
ATOM 907 C CA . ILE A 1 117 ? -9.412 -9.083 11.901 1.00 97.88 117 ILE A CA 1
ATOM 908 C C . ILE A 1 117 ? -8.895 -10.269 12.710 1.00 97.88 117 ILE A C 1
ATOM 910 O O . ILE A 1 117 ? -9.636 -10.874 13.484 1.00 97.88 117 ILE A O 1
ATOM 914 N N . SER A 1 118 ? -7.617 -10.600 12.542 1.00 98.19 118 SER A N 1
ATOM 915 C CA . SER A 1 118 ? -6.944 -11.634 13.324 1.00 98.19 118 SER A CA 1
ATOM 916 C C . SER A 1 118 ? -5.595 -11.116 13.802 1.00 98.19 118 SER A C 1
ATOM 918 O O . SER A 1 118 ? -4.691 -10.885 13.000 1.00 98.19 118 SER A O 1
ATOM 920 N N . VAL A 1 119 ? -5.462 -10.945 15.116 1.00 98.38 119 VAL A N 1
ATOM 921 C CA . VAL A 1 119 ? -4.217 -10.536 15.772 1.00 98.38 119 VAL A CA 1
ATOM 922 C C . VAL A 1 119 ? -3.719 -11.712 16.608 1.00 98.38 119 VAL A C 1
ATOM 924 O O . VAL A 1 119 ? -4.434 -12.225 17.463 1.00 98.38 119 VAL A O 1
ATOM 927 N N . LYS A 1 120 ? -2.499 -12.188 16.326 1.00 98.19 120 LYS A N 1
ATOM 928 C CA . LYS A 1 120 ? -1.908 -13.350 17.023 1.00 98.19 120 LYS A CA 1
ATOM 929 C C . LYS A 1 120 ? -1.278 -12.996 18.371 1.00 98.19 120 LYS A C 1
ATOM 931 O O . LYS A 1 120 ? -1.083 -13.880 19.200 1.00 98.19 120 LYS A O 1
ATOM 936 N N . ALA A 1 121 ? -0.905 -11.733 18.540 1.00 98.19 121 ALA A N 1
ATOM 937 C CA . ALA A 1 121 ? -0.295 -11.196 19.748 1.00 98.19 121 ALA A CA 1
ATOM 938 C C . ALA A 1 121 ? -1.253 -10.185 20.400 1.00 98.19 121 ALA A C 1
ATOM 940 O O . ALA A 1 121 ? -2.468 -10.359 20.346 1.00 98.19 121 ALA A O 1
ATOM 941 N N . ASN A 1 122 ? -0.716 -9.141 21.026 1.00 98.06 122 ASN A N 1
ATOM 942 C CA . ASN A 1 122 ? -1.515 -8.150 21.736 1.00 98.06 122 ASN A CA 1
ATOM 943 C C . ASN A 1 122 ? -2.150 -7.138 20.773 1.00 98.06 12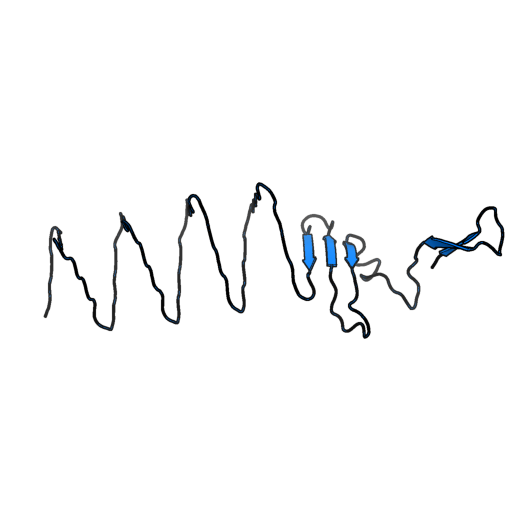2 ASN A C 1
ATOM 945 O O . ASN A 1 122 ? -1.500 -6.675 19.837 1.00 98.06 122 ASN A O 1
ATOM 949 N N . GLU A 1 123 ? -3.387 -6.745 21.068 1.00 98.25 123 GLU A N 1
ATOM 950 C CA . GLU A 1 123 ? -4.085 -5.621 20.447 1.00 98.25 123 GLU A CA 1
ATOM 951 C C . GLU A 1 123 ? -4.491 -4.633 21.548 1.00 98.25 123 GLU A C 1
ATOM 953 O O . GLU A 1 123 ? -5.074 -5.035 22.556 1.00 98.25 123 GLU A O 1
ATOM 958 N N . THR A 1 124 ? -4.176 -3.349 21.365 1.00 97.88 124 THR A N 1
ATOM 959 C CA . THR A 1 124 ? -4.452 -2.292 22.348 1.00 97.88 124 THR A CA 1
ATOM 960 C C . THR A 1 124 ? -5.202 -1.153 21.678 1.00 97.88 124 THR A C 1
ATOM 962 O O . THR A 1 124 ? -4.773 -0.656 20.640 1.00 97.88 124 THR A O 1
ATOM 965 N N . HIS A 1 125 ? -6.286 -0.707 22.310 1.00 97.19 125 HIS A N 1
ATOM 966 C CA . HIS A 1 125 ? -7.052 0.475 21.919 1.00 97.19 125 HIS A CA 1
ATOM 967 C C . HIS A 1 125 ? -6.975 1.487 23.061 1.00 97.19 125 HIS A C 1
ATOM 969 O O . HIS A 1 125 ? -7.281 1.146 24.203 1.00 97.19 125 HIS A O 1
ATOM 975 N N . ALA A 1 126 ? -6.529 2.706 22.767 1.00 97.75 126 ALA A N 1
ATOM 976 C CA . ALA A 1 126 ? -6.448 3.798 23.729 1.00 97.75 126 ALA A CA 1
ATOM 977 C C . ALA A 1 126 ? -7.128 5.034 23.137 1.00 97.75 126 ALA A C 1
ATOM 979 O O . ALA A 1 126 ? -6.691 5.562 22.116 1.00 97.75 126 ALA A O 1
ATOM 980 N N . ASN A 1 127 ? -8.196 5.485 23.789 1.00 97.19 127 ASN A N 1
ATOM 981 C CA . ASN A 1 127 ? -8.975 6.648 23.391 1.00 97.19 127 ASN A CA 1
ATOM 982 C C . ASN A 1 127 ? -8.907 7.668 24.530 1.00 97.19 127 ASN A C 1
ATOM 984 O O . ASN A 1 127 ? -9.255 7.346 25.663 1.00 97.19 127 ASN A O 1
ATOM 988 N N . GLU A 1 128 ? -8.448 8.886 24.240 1.00 97.44 128 GLU A N 1
ATOM 989 C CA . GLU A 1 128 ? -8.429 9.974 25.235 1.00 97.44 128 GLU A CA 1
ATOM 990 C C . GLU A 1 128 ? -9.824 10.571 25.476 1.00 97.44 128 GLU A C 1
ATOM 992 O O . GLU A 1 128 ? -10.081 11.167 26.519 1.00 97.44 128 GLU A O 1
ATOM 997 N N . ALA A 1 129 ? -10.720 10.399 24.504 1.00 97.12 129 ALA A N 1
ATOM 998 C CA . ALA A 1 129 ? -12.121 10.789 24.562 1.00 97.12 129 ALA A CA 1
ATOM 999 C C . ALA A 1 129 ? -13.019 9.548 24.398 1.00 97.12 129 ALA A C 1
ATOM 1001 O O . ALA A 1 129 ? -12.597 8.418 24.645 1.00 97.12 129 ALA A O 1
ATOM 1002 N N . ASP A 1 130 ? -14.261 9.746 23.967 1.00 97.12 130 ASP A N 1
ATOM 1003 C CA . ASP A 1 130 ? -15.252 8.676 23.901 1.00 97.12 130 ASP A CA 1
ATOM 1004 C C . ASP A 1 130 ? -14.912 7.594 22.860 1.00 97.12 130 ASP A C 1
ATOM 1006 O O . ASP A 1 130 ? -14.511 7.876 21.727 1.00 97.12 130 ASP A O 1
ATOM 1010 N N . PHE A 1 131 ? -15.165 6.335 23.226 1.00 97.56 131 PHE A N 1
ATOM 1011 C CA . PHE A 1 131 ? -15.230 5.205 22.302 1.00 97.56 131 PHE A CA 1
ATOM 1012 C C . PHE A 1 131 ? -16.673 4.703 22.216 1.00 97.56 131 PHE A C 1
ATOM 1014 O O . PHE A 1 131 ? -17.248 4.251 23.208 1.00 97.56 131 PHE A O 1
ATOM 1021 N N . LYS A 1 132 ? -17.263 4.765 21.020 1.00 97.69 132 LYS A N 1
ATOM 1022 C CA . LYS A 1 132 ? -18.626 4.293 20.760 1.00 97.69 132 LYS A CA 1
ATOM 1023 C C . LYS A 1 132 ? -18.594 3.067 19.856 1.00 97.69 132 LYS A C 1
ATOM 1025 O O . LYS A 1 132 ? -18.052 3.129 18.756 1.00 97.69 132 LYS A O 1
ATOM 1030 N N . HIS A 1 133 ? -19.236 1.986 20.290 1.00 97.12 133 HIS A N 1
ATOM 1031 C CA . HIS A 1 133 ? -19.406 0.775 19.492 1.00 97.12 133 HIS A CA 1
ATOM 1032 C C . HIS A 1 133 ? -20.892 0.424 19.390 1.00 97.12 133 HIS A C 1
ATOM 1034 O O . HIS A 1 133 ? -21.472 -0.156 20.306 1.00 97.12 133 HIS A O 1
ATOM 1040 N N . ASP A 1 134 ? -21.507 0.795 18.268 1.00 97.50 134 ASP A N 1
ATOM 1041 C CA . ASP A 1 134 ? -22.905 0.483 17.979 1.00 97.50 134 ASP A CA 1
ATOM 1042 C C . ASP A 1 134 ? -22.999 -0.799 17.147 1.00 97.50 134 ASP A C 1
ATOM 1044 O O . ASP A 1 134 ? -22.496 -0.861 16.026 1.00 97.50 134 ASP A O 1
ATOM 1048 N N . VAL A 1 135 ? -23.684 -1.814 17.674 1.00 97.69 135 VAL A N 1
ATOM 1049 C CA . VAL A 1 135 ? -23.905 -3.094 16.989 1.00 97.69 135 VAL A CA 1
ATOM 1050 C C . VAL A 1 135 ? -25.403 -3.351 16.909 1.00 97.69 135 VAL A C 1
ATOM 1052 O O . VAL A 1 135 ? -26.064 -3.551 17.924 1.00 97.69 135 VAL A O 1
ATOM 1055 N N . SER A 1 136 ? -25.954 -3.324 15.696 1.00 97.38 136 SER A N 1
ATOM 1056 C CA . SER A 1 136 ? -27.382 -3.575 15.442 1.00 97.38 136 SER A CA 1
ATOM 1057 C C . SER A 1 136 ? -27.729 -5.068 15.417 1.00 97.38 136 SER A C 1
ATOM 1059 O O . SER A 1 136 ? -28.861 -5.441 15.717 1.00 97.38 136 SER A O 1
ATOM 1061 N N . GLY A 1 137 ? -26.759 -5.917 15.064 1.00 96.50 137 GLY A N 1
ATOM 1062 C CA . GLY A 1 137 ? -26.855 -7.373 15.166 1.00 96.50 137 GLY A CA 1
ATOM 1063 C C . GLY A 1 137 ? -26.470 -7.902 16.552 1.00 96.50 137 GLY A C 1
ATOM 1064 O O . GLY A 1 137 ? -26.578 -7.215 17.564 1.00 96.50 137 GLY A O 1
ATOM 1065 N N . GLY A 1 138 ? -25.998 -9.148 16.606 1.00 96.94 138 GLY A N 1
ATOM 1066 C CA . GLY A 1 138 ? -25.463 -9.730 17.837 1.00 96.94 138 GLY A CA 1
ATOM 1067 C C . GLY A 1 138 ? -24.033 -9.268 18.121 1.00 96.94 138 GLY A C 1
ATOM 1068 O O . GLY A 1 138 ? -23.211 -9.199 17.212 1.00 96.94 138 GLY A O 1
ATOM 1069 N N . TYR A 1 139 ? -23.719 -9.029 19.394 1.00 97.12 139 TYR A N 1
ATOM 1070 C CA . TYR A 1 139 ? -22.355 -8.805 19.869 1.00 97.12 139 TYR A CA 1
ATOM 1071 C C . TYR A 1 139 ? -21.917 -9.979 20.746 1.00 97.12 139 TYR A C 1
ATOM 1073 O O . TYR A 1 139 ? -22.597 -10.325 21.711 1.00 97.12 139 TYR A O 1
ATOM 1081 N N . THR A 1 140 ? -20.789 -10.604 20.407 1.00 97.44 140 THR A N 1
ATOM 1082 C CA . THR A 1 140 ? -20.210 -11.706 21.187 1.00 97.44 140 THR A CA 1
ATOM 1083 C C . THR A 1 140 ? -18.804 -11.331 21.624 1.00 97.44 140 THR A C 1
ATOM 1085 O O . THR A 1 140 ? -17.915 -11.193 20.791 1.00 97.44 140 THR A O 1
ATOM 1088 N N . LEU A 1 141 ? -18.594 -11.232 22.936 1.00 96.75 141 LEU A N 1
ATOM 1089 C CA . LEU A 1 141 ? -17.273 -11.116 23.544 1.00 96.75 141 LEU A CA 1
ATOM 1090 C C . LEU A 1 141 ? -16.959 -12.423 24.272 1.00 96.75 141 LEU A C 1
ATOM 1092 O O . LEU A 1 141 ? -17.595 -12.752 25.272 1.00 96.75 141 LEU A O 1
ATOM 1096 N N . LYS A 1 142 ? -15.986 -13.177 23.760 1.00 96.75 142 LYS A N 1
ATOM 1097 C CA . LYS A 1 142 ? -15.504 -14.411 24.386 1.00 96.75 142 LYS A CA 1
ATOM 1098 C C . LYS A 1 142 ? -14.074 -14.205 24.858 1.00 96.75 142 LYS A C 1
ATOM 1100 O O . LYS A 1 142 ? -13.182 -14.001 24.044 1.00 96.75 142 LYS A O 1
ATOM 1105 N N . VAL A 1 143 ? -13.862 -14.315 26.164 1.00 96.94 143 VAL A N 1
ATOM 1106 C CA . VAL A 1 143 ? -12.547 -14.165 26.790 1.00 96.94 143 VAL A CA 1
ATOM 1107 C C . VAL A 1 143 ? -12.285 -15.401 27.639 1.00 96.94 143 VAL A C 1
ATOM 1109 O O . VAL A 1 143 ? -13.096 -15.748 28.492 1.00 96.94 143 VAL A O 1
ATOM 1112 N N . SER A 1 144 ? -11.181 -16.101 27.362 1.00 97.06 144 SER A N 1
ATOM 1113 C CA . SER A 1 144 ? -10.772 -17.280 28.144 1.00 97.06 144 SER A CA 1
ATOM 1114 C C . SER A 1 144 ? -10.148 -16.901 29.490 1.00 97.06 144 SER A C 1
ATOM 1116 O O . SER A 1 144 ? -10.160 -17.704 30.416 1.00 97.06 144 SER A O 1
ATOM 1118 N N . GLY A 1 145 ? -9.561 -15.702 29.571 1.00 95.12 145 GLY A N 1
ATOM 1119 C CA . GLY A 1 145 ? -9.060 -15.106 30.809 1.00 95.12 145 GLY A CA 1
ATOM 1120 C C . GLY A 1 145 ? -10.122 -14.264 31.519 1.00 95.12 145 GLY A C 1
ATOM 1121 O O . GLY A 1 145 ? -11.321 -14.488 31.371 1.00 95.12 145 GLY A O 1
ATOM 1122 N N . SER A 1 146 ? -9.680 -13.265 32.278 1.00 96.06 146 SER A N 1
ATOM 1123 C CA . SER A 1 146 ? -10.566 -12.321 32.961 1.00 96.06 146 SER A CA 1
ATOM 1124 C C . SER A 1 146 ? -11.059 -11.212 32.035 1.00 96.06 146 SER A C 1
ATOM 1126 O O . SER A 1 146 ? -10.313 -10.710 31.195 1.00 96.06 146 SER A O 1
ATOM 1128 N N . ILE A 1 147 ? -12.293 -10.770 32.266 1.00 97.06 147 ILE A N 1
ATOM 1129 C CA . ILE A 1 147 ? -12.801 -9.486 31.781 1.00 97.06 147 ILE A CA 1
ATOM 1130 C C . ILE A 1 147 ? -12.827 -8.532 32.973 1.00 97.06 147 ILE A C 1
ATOM 1132 O O . ILE A 1 147 ? -13.433 -8.851 33.995 1.00 97.06 147 ILE A O 1
ATOM 1136 N N . THR A 1 148 ? -12.208 -7.363 32.822 1.00 97.25 148 THR A N 1
ATOM 1137 C CA . THR A 1 148 ? -12.261 -6.272 33.800 1.00 97.25 148 THR A CA 1
ATOM 1138 C C . THR A 1 148 ? -13.003 -5.097 33.176 1.00 97.25 148 THR A C 1
ATOM 1140 O O . THR A 1 148 ? -12.637 -4.644 32.094 1.00 97.25 148 THR A O 1
ATOM 1143 N N . ILE A 1 149 ? -14.055 -4.622 33.843 1.00 96.50 149 ILE A N 1
ATOM 1144 C CA . ILE A 1 149 ? -14.807 -3.425 33.453 1.00 96.50 149 ILE A CA 1
ATOM 1145 C C . ILE A 1 149 ? -14.759 -2.471 34.639 1.00 96.50 149 ILE A C 1
ATOM 1147 O O . ILE A 1 149 ? -15.385 -2.725 35.667 1.00 96.50 149 ILE A O 1
ATOM 1151 N N . GLU A 1 150 ? -14.010 -1.386 34.487 1.00 96.62 150 GLU A N 1
ATOM 1152 C CA . GLU A 1 150 ? -13.874 -0.339 35.493 1.00 96.62 150 GLU A CA 1
ATOM 1153 C C . GLU A 1 150 ? -14.519 0.943 34.973 1.00 96.62 150 GLU A C 1
ATOM 1155 O O . GLU A 1 150 ? -14.218 1.407 33.875 1.00 96.62 150 GLU A O 1
ATOM 1160 N N . ALA A 1 151 ? -15.420 1.513 35.768 1.00 96.69 151 ALA A N 1
ATOM 1161 C CA . ALA A 1 151 ? -15.988 2.830 35.530 1.00 96.69 151 ALA A CA 1
ATOM 1162 C C . ALA A 1 151 ? -15.973 3.597 36.850 1.00 96.69 151 ALA A C 1
ATOM 1164 O O . ALA A 1 151 ? -16.402 3.070 37.877 1.00 96.69 151 ALA A O 1
ATOM 1165 N N . SER A 1 152 ? -15.494 4.841 36.823 1.00 96.31 152 SER A N 1
ATOM 1166 C CA . SER A 1 152 ? -15.545 5.745 37.979 1.00 96.31 152 SER A CA 1
ATOM 1167 C C . SER A 1 152 ? -16.977 6.146 38.339 1.00 96.31 152 SER A C 1
ATOM 1169 O O . SER A 1 152 ? -17.254 6.480 39.488 1.00 96.31 152 SER A O 1
ATOM 1171 N N . GLU A 1 153 ? -17.874 6.116 37.353 1.00 96.06 153 GLU A N 1
ATOM 1172 C CA . GLU A 1 153 ? -19.282 6.453 37.510 1.00 96.06 153 GLU A CA 1
ATOM 1173 C C . GLU A 1 153 ? -20.156 5.196 37.463 1.00 96.06 153 GLU A C 1
ATOM 1175 O O . GLU A 1 153 ? -20.330 4.510 38.467 1.00 96.06 153 GLU A O 1
ATOM 1180 N N . THR A 1 154 ? -20.744 4.889 36.305 1.00 96.12 154 THR A N 1
ATOM 1181 C CA . THR A 1 154 ? -21.786 3.868 36.188 1.00 96.12 154 THR A CA 1
ATOM 1182 C C . THR A 1 154 ? -21.442 2.842 35.121 1.00 96.12 154 THR A C 1
ATOM 1184 O O . THR A 1 154 ? -21.206 3.187 33.967 1.00 96.12 154 THR A O 1
ATOM 1187 N N . VAL A 1 155 ? -21.553 1.562 35.480 1.00 97.19 155 VAL A N 1
ATOM 1188 C CA . VAL A 1 155 ? -21.697 0.464 34.516 1.00 97.19 155 VAL A CA 1
ATOM 1189 C C . VAL A 1 155 ? -23.179 0.107 34.422 1.00 97.19 155 VAL A C 1
ATOM 1191 O O . VAL A 1 155 ? -23.789 -0.307 35.405 1.00 97.19 155 VAL A O 1
ATOM 1194 N N . THR A 1 156 ? -23.779 0.268 33.241 1.00 96.19 156 THR A N 1
ATOM 1195 C CA . THR A 1 156 ? -25.182 -0.101 32.992 1.00 96.19 156 THR A CA 1
ATOM 1196 C C . THR A 1 156 ? -25.254 -1.307 32.067 1.00 96.19 156 THR A C 1
ATOM 1198 O O . THR A 1 156 ? -24.810 -1.239 30.926 1.00 96.19 156 THR A O 1
ATOM 1201 N N . ILE A 1 157 ? -25.897 -2.383 32.523 1.00 95.75 157 ILE A N 1
ATOM 1202 C CA . ILE A 1 157 ? -26.215 -3.557 31.702 1.00 95.75 157 ILE A CA 1
ATOM 1203 C C . ILE A 1 157 ? -27.736 -3.681 31.638 1.00 95.75 157 ILE A C 1
ATOM 1205 O O . ILE A 1 157 ? -28.400 -3.829 32.664 1.00 95.75 157 ILE A O 1
ATOM 1209 N N . LYS A 1 158 ? -28.300 -3.592 30.432 1.00 94.50 158 LYS A N 1
ATOM 1210 C CA . LYS A 1 158 ? -29.745 -3.669 30.185 1.00 94.50 158 LYS A CA 1
ATOM 1211 C C . LYS A 1 158 ? -30.033 -4.709 29.113 1.00 94.50 158 LYS A C 1
ATOM 1213 O O . LYS A 1 158 ? -29.314 -4.814 28.127 1.00 94.50 158 LYS A O 1
ATOM 1218 N N . GLY A 1 159 ? -31.123 -5.439 29.293 1.00 94.88 159 GLY A N 1
ATOM 1219 C CA . GLY A 1 159 ? -31.636 -6.397 28.324 1.00 94.88 159 GLY A CA 1
ATOM 1220 C C . GLY A 1 159 ? -32.945 -6.994 28.822 1.00 94.88 159 GLY A C 1
ATOM 1221 O O . GLY A 1 159 ? -33.223 -6.956 30.019 1.00 94.88 159 GLY A O 1
ATOM 1222 N N . ALA A 1 160 ? -33.748 -7.561 27.918 1.00 96.81 160 ALA A N 1
ATOM 1223 C CA . ALA A 1 160 ? -34.989 -8.245 28.298 1.00 96.81 160 ALA A CA 1
ATOM 1224 C C . ALA A 1 160 ? -34.732 -9.428 29.254 1.00 96.81 160 ALA A C 1
ATOM 1226 O O . ALA A 1 160 ? -35.568 -9.747 30.095 1.00 96.81 160 ALA A O 1
ATOM 1227 N N . LYS A 1 161 ? -33.556 -10.061 29.142 1.00 95.56 161 LYS A N 1
ATOM 1228 C CA . LYS A 1 161 ? -33.058 -11.096 30.048 1.00 95.56 161 LYS A CA 1
ATOM 1229 C C . LYS A 1 161 ? -31.551 -10.923 30.226 1.00 95.56 161 LYS A C 1
ATOM 1231 O O . LYS A 1 161 ? -30.815 -10.972 29.246 1.00 95.56 161 LYS A O 1
ATOM 1236 N N . VAL A 1 162 ? -31.106 -10.756 31.467 1.00 95.81 162 VAL A N 1
ATOM 1237 C CA . VAL A 1 162 ? -29.686 -10.758 31.843 1.00 95.81 162 VAL A CA 1
ATOM 1238 C C . VAL A 1 162 ? -29.441 -12.013 32.671 1.00 95.81 162 VAL A C 1
ATOM 1240 O O . VAL A 1 162 ? -30.138 -12.248 33.655 1.00 95.81 162 VAL A O 1
ATOM 1243 N N . ILE A 1 163 ? -28.496 -12.847 32.243 1.00 92.56 163 ILE A N 1
ATOM 1244 C CA . ILE A 1 163 ? -28.125 -14.081 32.938 1.00 92.56 163 ILE A CA 1
ATOM 1245 C C . ILE A 1 163 ? -26.677 -13.933 33.382 1.00 92.56 163 ILE A C 1
ATOM 1247 O O . ILE A 1 163 ? -25.798 -13.745 32.546 1.00 92.56 163 ILE A O 1
ATOM 1251 N N . ILE A 1 164 ? -26.444 -14.037 34.686 1.00 92.25 164 ILE A N 1
ATOM 1252 C CA . ILE A 1 164 ? -25.107 -14.110 35.268 1.00 92.25 164 ILE A CA 1
ATOM 1253 C C . ILE A 1 164 ? -25.028 -15.471 35.943 1.00 92.25 164 ILE A C 1
ATOM 1255 O O . ILE A 1 164 ? -25.679 -15.703 36.960 1.00 92.25 164 ILE A O 1
ATOM 1259 N N . ASN A 1 165 ? -24.288 -16.383 35.322 1.00 84.62 165 ASN A N 1
ATOM 1260 C CA . ASN A 1 165 ? -24.022 -17.697 35.888 1.00 84.62 165 ASN A CA 1
ATOM 1261 C C . ASN A 1 165 ? -22.718 -17.616 36.688 1.00 84.62 165 ASN A C 1
ATOM 1263 O O . ASN A 1 165 ? -21.777 -16.961 36.239 1.00 84.62 165 ASN A O 1
ATOM 1267 N N . GLN A 1 166 ? -22.694 -18.250 37.859 1.00 70.81 166 GLN A N 1
ATOM 1268 C CA . GLN A 1 166 ? -21.478 -18.459 38.649 1.00 70.81 166 GLN A CA 1
ATOM 1269 C C . GLN A 1 166 ? -20.793 -19.759 38.235 1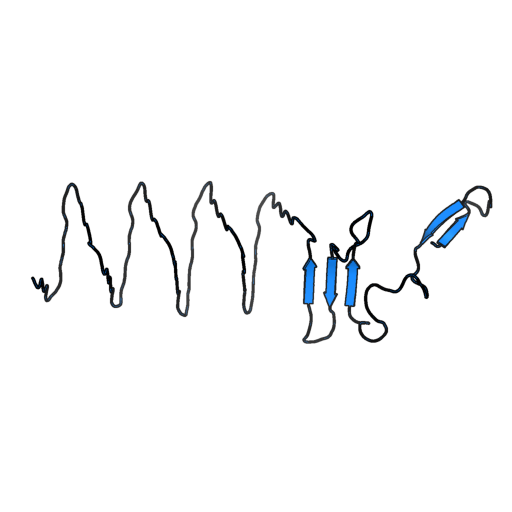.00 70.81 166 GLN A C 1
ATOM 1271 O O . GLN A 1 166 ? -21.529 -20.697 37.845 1.00 70.81 166 GLN A O 1
#

Foldseek 3Di:
DDWDAVVNDPVRIDDDDDDADPVRHDPDDPPVQVQKDKDWDADDDPRPVQIWMFMWGPPPPPTDTDTDDSPDDDDDDPDDDDDDDPDDDDDDDPDDDDDDPPDDDDDDDDPDDDDDDDDPDDDDDDDPDDDDDDDPDDDDDDDPDDDDDDDPDDDDDDDPDDDDDD

pLDDT: mean 96.01, std 5.43, range [62.47, 98.69]

Secondary structure (DSSP, 8-state):
-EEEEGGG-TTSEEEEE----SSS--SS-TTTTTTEEEEE---TTT--S---EEEEE--TT--EEEEE-SS------SS------SS------SS-------SS------SSS------SS------SS------SS------SS------SS------S------

Radius of gyration: 29.37 Å; chains: 1; bounding box: 73×38×78 Å

Sequence (166 aa):
VIVNFLDGDPDRPIVTGRVYHGSNLPPYDLPGEKTKSTIKSNSTKDGGGNANEIRFEDLKDSEEFYTRAAKDQKDVIENNMTTEVRNNQVIDVENDRTVTVASGNETVTIENGQRDISVKANETHANEADFKHDVSGGYTLKVSGSITIEASETVTIKGAKVIINQ